Protein AF-A0A963WPX3-F1 (afdb_monomer)

Solvent-accessible surface area (backbone atoms only — not comparable to full-atom values): 9764 Å² total; per-residue (Å²): 139,83,89,70,69,103,32,54,37,60,44,40,44,48,36,46,51,46,30,72,71,49,98,55,76,39,68,54,70,52,48,35,47,52,42,72,65,17,43,72,34,52,50,46,25,18,74,68,30,30,32,36,39,38,42,19,30,32,50,28,65,77,60,53,86,79,37,77,90,47,35,30,79,60,50,66,62,60,50,62,68,37,70,61,42,45,73,45,42,45,45,26,69,64,40,43,52,40,49,50,51,51,43,73,72,29,67,62,26,16,27,34,42,40,32,68,65,61,90,61,68,75,78,81,80,75,91,68,96,64,66,58,57,80,65,76,65,76,85,89,75,83,83,92,64,88,74,96,75,84,88,85,67,57,16,80,46,37,65,55,49,52,56,50,64,73,75,108

Mean predicted aligned error: 2.57 Å

Radius of gyration: 16.94 Å; Cα contacts (8 Å, |Δi|>4): 263; chains: 1; bounding box: 40×32×52 Å

Secondary structure (DSSP, 8-state):
-----S-HHHHHHHHHHHHHH-S---EEEEEGGGHHHHHHHHHHHHHTT---EEEEE--SGGG-TT-TTTS-SSHHHHHHTSTT-EEE--SSHHHHHHHHHHHHH-TTS-EEEEE-SS-------S--SS-GGGGSS--SS--SS--S------TTHHHHHHHHHHH-

Structure (mmCIF, N/CA/C/O backbone):
data_AF-A0A963WPX3-F1
#
_entry.id   AF-A0A963WPX3-F1
#
loop_
_atom_site.group_PDB
_atom_site.id
_atom_site.type_symbol
_atom_site.label_atom_id
_atom_site.label_alt_id
_atom_site.label_comp_id
_atom_site.label_asym_id
_atom_site.label_entity_id
_atom_site.label_seq_id
_atom_site.pdbx_PDB_ins_code
_atom_site.Cartn_x
_atom_site.Cartn_y
_atom_site.Cartn_z
_atom_site.occupancy
_atom_site.B_iso_or_equiv
_atom_site.auth_seq_id
_atom_site.auth_comp_id
_atom_site.auth_asym_id
_atom_site.auth_atom_id
_atom_site.pdbx_PDB_model_num
ATOM 1 N N . TYR A 1 1 ? 3.725 13.626 -17.153 1.00 94.19 1 TYR A N 1
ATOM 2 C CA . TYR A 1 1 ? 2.846 12.439 -17.137 1.00 94.19 1 TYR A CA 1
ATOM 3 C C . TYR A 1 1 ? 3.274 11.509 -18.266 1.00 94.19 1 TYR A C 1
ATOM 5 O O . TYR A 1 1 ? 3.653 12.025 -19.311 1.00 94.19 1 TYR A O 1
ATOM 13 N N . ILE A 1 2 ? 3.278 10.188 -18.058 1.00 98.12 2 ILE A N 1
ATOM 14 C CA . ILE A 1 2 ? 3.738 9.194 -19.047 1.00 98.12 2 ILE A CA 1
ATOM 15 C C . ILE A 1 2 ? 2.636 8.150 -19.249 1.00 98.12 2 ILE A C 1
ATOM 17 O O . ILE A 1 2 ? 2.180 7.540 -18.287 1.00 98.12 2 ILE A O 1
ATOM 21 N N . HIS A 1 3 ? 2.240 7.913 -20.501 1.00 98.12 3 HIS A N 1
ATOM 22 C CA . HIS A 1 3 ? 1.348 6.811 -20.861 1.00 98.12 3 HIS A CA 1
ATOM 23 C C . HIS A 1 3 ? 2.174 5.555 -21.164 1.00 98.12 3 HIS A C 1
ATOM 25 O O . HIS A 1 3 ? 2.673 5.383 -22.274 1.00 98.12 3 HIS A O 1
ATOM 31 N N . TYR A 1 4 ? 2.320 4.667 -20.181 1.00 98.25 4 TYR A N 1
ATOM 32 C CA . TYR A 1 4 ? 3.093 3.428 -20.349 1.00 98.25 4 TYR A CA 1
ATOM 33 C C . TYR A 1 4 ? 2.387 2.382 -21.235 1.00 98.25 4 TYR A C 1
ATOM 35 O O . TYR A 1 4 ? 3.051 1.562 -21.881 1.00 98.25 4 TYR A O 1
ATOM 43 N N . GLY A 1 5 ? 1.052 2.443 -21.316 1.00 98.50 5 GLY A N 1
ATOM 44 C CA . GLY A 1 5 ? 0.212 1.387 -21.890 1.00 98.50 5 GLY A CA 1
ATOM 45 C C . GLY A 1 5 ? 0.088 0.184 -20.947 1.00 98.50 5 GLY A C 1
ATOM 46 O O . GLY A 1 5 ? 0.463 0.275 -19.781 1.00 98.50 5 GLY A O 1
ATOM 47 N N . VAL A 1 6 ? -0.408 -0.948 -21.457 1.00 98.56 6 VAL A N 1
ATOM 48 C CA . VAL A 1 6 ? -0.515 -2.221 -20.711 1.00 98.56 6 VAL A CA 1
ATOM 49 C C . VAL A 1 6 ? 0.868 -2.878 -20.625 1.00 98.56 6 VAL A C 1
ATOM 51 O O . VAL A 1 6 ? 1.217 -3.748 -21.424 1.00 98.56 6 VAL A O 1
ATOM 54 N N . ARG A 1 7 ? 1.732 -2.315 -19.773 1.00 98.75 7 ARG A N 1
ATOM 55 C CA . ARG A 1 7 ? 3.167 -2.637 -19.685 1.00 98.75 7 ARG A CA 1
ATOM 56 C C . ARG A 1 7 ? 3.694 -2.488 -18.258 1.00 98.75 7 ARG A C 1
ATOM 58 O O . ARG A 1 7 ? 4.699 -1.821 -18.042 1.00 98.75 7 ARG A O 1
ATOM 65 N N . GLU A 1 8 ? 3.044 -3.099 -17.279 1.00 98.88 8 GLU A N 1
ATOM 66 C CA . GLU A 1 8 ? 3.322 -2.959 -15.842 1.00 98.88 8 GLU A CA 1
ATOM 67 C C . GLU A 1 8 ? 4.796 -3.211 -15.505 1.00 98.88 8 GLU A C 1
ATOM 69 O O . GLU A 1 8 ? 5.426 -2.423 -14.797 1.00 98.88 8 GLU A O 1
ATOM 74 N N . HIS A 1 9 ? 5.372 -4.288 -16.050 1.00 98.81 9 HIS A N 1
ATOM 75 C CA . HIS A 1 9 ? 6.779 -4.626 -15.836 1.00 98.81 9 HIS A CA 1
ATOM 76 C C . HIS A 1 9 ? 7.719 -3.527 -16.348 1.00 98.81 9 HIS A C 1
ATOM 78 O O . HIS A 1 9 ? 8.630 -3.092 -15.639 1.00 98.81 9 HIS A O 1
ATOM 84 N N . GLY A 1 10 ? 7.467 -3.063 -17.578 1.00 98.69 10 GLY A N 1
ATOM 85 C CA . GLY A 1 10 ? 8.240 -2.012 -18.235 1.00 98.69 10 GLY A CA 1
ATOM 86 C C . GLY A 1 10 ? 8.050 -0.649 -17.574 1.00 98.69 10 GLY A C 1
ATOM 87 O O . GLY A 1 10 ? 9.018 0.087 -17.429 1.00 98.69 10 GLY A O 1
ATOM 88 N N . MET A 1 11 ? 6.839 -0.343 -17.104 1.00 98.88 11 MET A N 1
ATOM 89 C CA . MET A 1 11 ? 6.534 0.841 -16.304 1.00 98.88 11 MET A CA 1
ATOM 90 C C . MET A 1 11 ? 7.392 0.865 -15.041 1.00 98.88 11 MET A C 1
ATOM 92 O O . MET A 1 11 ? 8.118 1.828 -14.818 1.00 98.88 11 MET A O 1
ATOM 96 N N . ALA A 1 12 ? 7.352 -0.196 -14.232 1.00 98.88 12 ALA A N 1
ATOM 97 C CA . ALA A 1 12 ? 8.110 -0.257 -12.985 1.00 98.88 12 ALA A CA 1
ATOM 98 C C . ALA A 1 12 ? 9.631 -0.202 -13.219 1.00 98.88 12 ALA A C 1
ATOM 100 O O . ALA A 1 12 ? 10.341 0.519 -12.520 1.00 98.88 12 ALA A O 1
ATOM 101 N N . ALA A 1 13 ? 10.138 -0.892 -14.246 1.00 98.88 13 ALA A N 1
ATOM 102 C CA . ALA A 1 13 ? 11.552 -0.824 -14.616 1.00 98.88 13 ALA A CA 1
ATOM 103 C C . ALA A 1 13 ? 11.967 0.579 -15.104 1.00 98.88 13 ALA A C 1
ATOM 105 O O . ALA A 1 13 ? 13.026 1.077 -14.727 1.00 98.88 13 ALA A O 1
ATOM 106 N N . ALA A 1 14 ? 11.124 1.249 -15.895 1.00 98.88 14 ALA A N 1
ATOM 107 C CA . ALA A 1 14 ? 11.368 2.619 -16.334 1.00 98.88 14 ALA A CA 1
ATOM 108 C C . ALA A 1 14 ? 11.356 3.601 -15.156 1.00 98.88 14 ALA A C 1
ATOM 110 O O . ALA A 1 14 ? 12.230 4.460 -15.078 1.00 98.88 14 ALA A O 1
ATOM 111 N N . MET A 1 15 ? 10.428 3.446 -14.204 1.00 98.88 15 MET A N 1
ATOM 112 C CA . MET A 1 15 ? 10.407 4.253 -12.981 1.00 98.88 15 MET A CA 1
ATOM 113 C C . MET A 1 15 ? 11.682 4.079 -12.152 1.00 98.88 15 MET A C 1
ATOM 115 O O . MET A 1 15 ? 12.217 5.074 -11.675 1.00 98.88 15 MET A O 1
ATOM 119 N N . ASN A 1 16 ? 12.228 2.863 -12.050 1.00 98.88 16 ASN A N 1
ATOM 120 C CA . ASN A 1 16 ? 13.540 2.652 -11.430 1.00 98.88 16 ASN A CA 1
ATOM 121 C C . ASN A 1 16 ? 14.642 3.454 -12.131 1.00 98.88 16 ASN A C 1
ATOM 123 O O . ASN A 1 16 ? 15.436 4.113 -11.466 1.00 98.88 16 ASN A O 1
ATOM 127 N N . GLY A 1 17 ? 14.671 3.438 -13.466 1.00 98.81 17 GLY A N 1
ATOM 128 C CA . GLY A 1 17 ? 15.622 4.232 -14.246 1.00 98.81 17 GLY A CA 1
ATOM 129 C C . GLY A 1 17 ? 15.454 5.741 -14.041 1.00 98.81 17 GLY A C 1
ATOM 130 O O . GLY A 1 17 ? 16.444 6.452 -13.898 1.00 98.81 17 GLY A O 1
ATOM 131 N N . ILE A 1 18 ? 14.211 6.228 -13.969 1.00 98.75 18 ILE A N 1
ATOM 132 C CA . ILE A 1 18 ? 13.900 7.640 -13.696 1.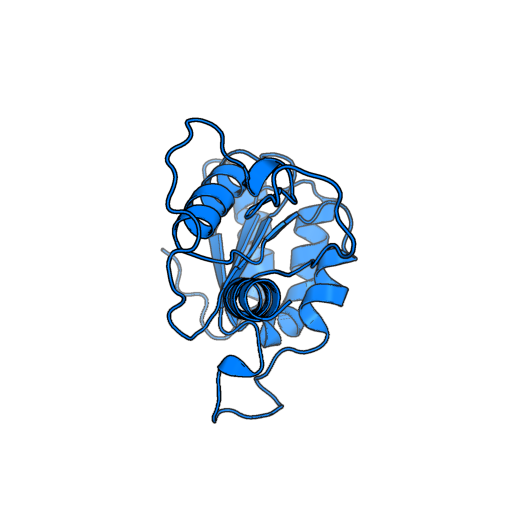00 98.75 18 ILE A CA 1
ATOM 133 C C . ILE A 1 18 ? 14.380 8.043 -12.295 1.00 98.75 18 ILE A C 1
ATOM 135 O O . ILE A 1 18 ? 14.979 9.106 -12.146 1.00 98.75 18 ILE A O 1
ATOM 139 N N . ALA A 1 19 ? 14.148 7.202 -11.282 1.00 98.62 19 ALA A N 1
ATOM 140 C CA . ALA A 1 19 ? 14.613 7.457 -9.920 1.00 98.62 19 ALA A CA 1
ATOM 141 C C . ALA A 1 19 ? 16.149 7.505 -9.849 1.00 98.62 19 ALA A C 1
ATOM 143 O O . ALA A 1 19 ? 16.702 8.469 -9.324 1.00 98.62 19 ALA A O 1
ATOM 144 N N . LEU A 1 20 ? 16.827 6.531 -10.472 1.00 98.56 20 LEU A N 1
ATOM 145 C CA . LEU A 1 20 ? 18.291 6.458 -10.539 1.00 98.56 20 LEU A CA 1
ATOM 146 C C . LEU A 1 20 ? 18.920 7.643 -11.276 1.00 98.56 20 LEU A C 1
ATOM 148 O O . LEU A 1 20 ? 19.982 8.120 -10.885 1.00 98.56 20 LEU A O 1
ATOM 152 N N . HIS A 1 21 ? 18.282 8.115 -12.347 1.00 98.44 21 HIS A N 1
ATOM 153 C CA . HIS A 1 21 ? 18.741 9.290 -13.083 1.00 98.44 21 HIS A CA 1
ATOM 154 C C . HIS A 1 21 ? 18.721 10.557 -12.209 1.00 98.44 21 HIS A C 1
ATOM 156 O O . HIS A 1 21 ? 19.546 11.453 -12.385 1.00 98.44 21 HIS A O 1
ATOM 162 N N . GLY A 1 22 ? 17.785 10.641 -11.262 1.00 95.56 22 GLY A N 1
ATOM 163 C CA . GLY A 1 22 ? 17.584 11.815 -10.426 1.00 95.56 22 GLY A CA 1
ATOM 164 C C . GLY A 1 22 ? 16.818 12.941 -11.131 1.00 95.56 22 GLY A C 1
ATOM 165 O O . GLY A 1 22 ? 16.564 12.921 -12.339 1.00 95.56 22 GLY A O 1
ATOM 166 N N . GLY A 1 23 ? 16.408 13.933 -10.336 1.00 96.38 23 GLY A N 1
ATOM 167 C CA . GLY A 1 23 ? 15.610 15.086 -10.777 1.00 96.38 23 GLY A CA 1
ATOM 168 C C . GLY A 1 23 ? 14.091 14.879 -10.727 1.00 96.38 23 GLY A C 1
ATOM 169 O O . GLY A 1 23 ? 13.351 15.858 -10.769 1.00 96.38 23 GLY A O 1
ATOM 170 N N . PHE A 1 24 ? 13.617 13.640 -10.570 1.00 98.00 24 PHE A N 1
ATOM 171 C CA . PHE A 1 24 ? 12.192 13.311 -10.492 1.00 98.00 24 PHE A CA 1
ATOM 172 C C . PHE A 1 24 ? 11.896 12.309 -9.372 1.00 98.00 24 PHE A C 1
ATOM 174 O O . PHE A 1 24 ? 12.740 11.490 -9.017 1.00 98.00 24 PHE A O 1
ATOM 181 N N . ILE A 1 25 ? 10.668 12.353 -8.849 1.00 98.44 25 ILE A N 1
ATOM 182 C CA . ILE A 1 25 ? 10.096 11.313 -7.985 1.00 98.44 25 ILE A CA 1
ATOM 183 C C . ILE A 1 25 ? 9.032 10.593 -8.820 1.00 98.44 25 ILE A C 1
ATOM 185 O O . ILE A 1 25 ? 7.943 11.144 -9.013 1.00 98.44 25 ILE A O 1
ATOM 189 N N . PRO A 1 26 ? 9.339 9.424 -9.404 1.00 98.62 26 PRO A N 1
ATOM 190 C CA . PRO A 1 26 ? 8.390 8.733 -10.256 1.00 98.62 26 PRO A CA 1
ATOM 191 C C . PRO A 1 26 ? 7.289 8.080 -9.419 1.00 98.62 26 PRO A C 1
ATOM 193 O O . PRO A 1 26 ? 7.558 7.385 -8.437 1.00 98.62 26 PRO A O 1
ATOM 196 N N . TYR A 1 27 ? 6.050 8.257 -9.873 1.00 98.69 27 TYR A N 1
ATOM 197 C CA . TYR A 1 27 ? 4.927 7.430 -9.460 1.00 98.69 27 TYR A CA 1
ATOM 198 C C . TYR A 1 27 ? 4.246 6.809 -10.680 1.00 98.69 27 TYR A C 1
ATOM 200 O O . TYR A 1 27 ? 4.246 7.385 -11.774 1.00 98.69 27 TYR A O 1
ATOM 208 N N . GLY A 1 28 ? 3.660 5.633 -10.490 1.00 98.50 28 GLY A N 1
ATOM 209 C CA . GLY A 1 28 ? 2.959 4.894 -11.534 1.00 98.50 28 GLY A CA 1
ATOM 210 C C . GLY A 1 28 ? 2.029 3.862 -10.924 1.00 98.50 28 GLY A C 1
ATOM 211 O O . GLY A 1 28 ? 2.273 3.383 -9.815 1.00 98.50 28 GLY A O 1
ATOM 212 N N . GLY A 1 29 ? 0.946 3.546 -11.627 1.00 96.75 29 GLY A N 1
ATOM 213 C CA . GLY A 1 29 ? -0.108 2.721 -11.063 1.00 96.75 29 GLY A CA 1
ATOM 214 C C . GLY A 1 29 ? -0.770 1.768 -12.039 1.00 96.75 29 GLY A C 1
ATOM 215 O O . GLY A 1 29 ? -0.778 1.991 -13.247 1.00 96.75 29 GLY A O 1
ATOM 216 N N . THR A 1 30 ? -1.305 0.696 -11.469 1.00 98.69 30 THR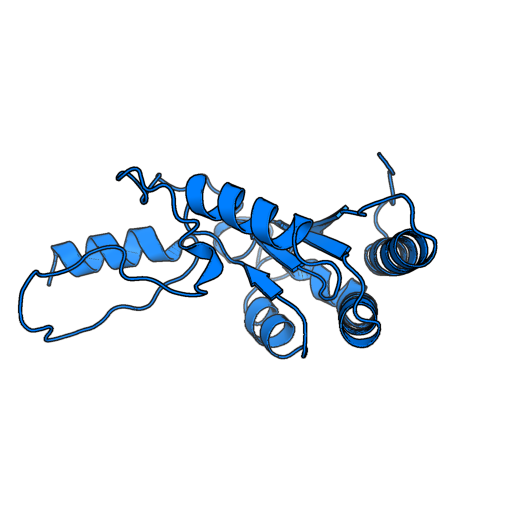 A N 1
ATOM 217 C CA . THR A 1 30 ? -2.104 -0.350 -12.119 1.00 98.69 30 THR A CA 1
ATOM 218 C C . THR A 1 30 ? -3.050 -0.952 -11.062 1.00 98.69 30 THR A C 1
ATOM 220 O O . THR A 1 30 ? -3.221 -0.379 -9.979 1.00 98.69 30 THR A O 1
ATOM 223 N N . PHE A 1 31 ? -3.710 -2.071 -11.348 1.00 98.81 31 PHE A N 1
ATOM 224 C CA . PHE A 1 31 ? -4.471 -2.812 -10.339 1.00 98.81 31 PHE A CA 1
ATOM 225 C C . PHE A 1 31 ? -3.526 -3.608 -9.437 1.00 98.81 31 PHE A C 1
ATOM 227 O O . PHE A 1 31 ? -2.512 -4.127 -9.902 1.00 98.81 31 PHE A O 1
ATOM 234 N N . LEU A 1 32 ? -3.864 -3.756 -8.156 1.00 98.81 32 LEU A N 1
ATOM 235 C CA . LEU A 1 32 ? -3.039 -4.489 -7.195 1.00 98.81 32 LEU A CA 1
ATOM 236 C C . LEU A 1 32 ? -2.793 -5.934 -7.639 1.00 98.81 32 LEU A C 1
ATOM 238 O O . LEU A 1 32 ? -1.687 -6.443 -7.463 1.00 98.81 32 LEU A O 1
ATOM 242 N N . VAL A 1 33 ? -3.779 -6.559 -8.282 1.00 98.81 33 VAL A N 1
ATOM 243 C CA . VAL A 1 33 ? -3.652 -7.907 -8.851 1.00 98.81 33 VAL A CA 1
ATOM 244 C C . VAL A 1 33 ? -2.558 -7.994 -9.931 1.00 98.81 33 VAL A C 1
ATOM 246 O O . VAL A 1 33 ? -1.850 -8.985 -10.057 1.00 98.81 33 VAL A O 1
ATOM 249 N N . PHE A 1 34 ? -2.327 -6.910 -10.679 1.00 98.75 34 PHE A N 1
ATOM 250 C CA . PHE A 1 34 ? -1.287 -6.845 -11.708 1.00 98.75 34 PHE A CA 1
ATOM 251 C C . PHE A 1 34 ? 0.086 -6.462 -11.150 1.00 98.75 34 PHE A C 1
ATOM 253 O O . PHE A 1 34 ? 1.059 -6.394 -11.906 1.00 98.75 34 PHE A O 1
ATOM 260 N N . SER A 1 35 ? 0.218 -6.284 -9.830 1.00 98.56 35 SER A N 1
ATOM 261 C CA . SER A 1 35 ? 1.535 -6.164 -9.196 1.00 98.56 35 SER A CA 1
ATOM 262 C C . SER A 1 35 ? 2.403 -7.398 -9.459 1.00 98.56 35 SER A C 1
ATOM 264 O O . SER A 1 35 ? 3.624 -7.283 -9.520 1.00 98.56 35 SER A O 1
ATOM 266 N N . ASP A 1 36 ? 1.798 -8.549 -9.746 1.00 98.62 36 ASP A N 1
ATOM 267 C CA . ASP A 1 36 ? 2.485 -9.782 -10.130 1.00 98.62 36 ASP A CA 1
ATOM 268 C C . ASP A 1 36 ? 3.268 -9.642 -11.438 1.00 98.62 36 ASP A C 1
ATOM 270 O O . ASP A 1 36 ? 4.363 -10.194 -11.562 1.00 98.62 36 ASP A O 1
ATOM 274 N N . TYR A 1 37 ? 2.791 -8.813 -12.371 1.00 98.81 37 TYR A N 1
ATOM 275 C CA . TYR A 1 37 ? 3.502 -8.528 -13.620 1.00 98.81 37 TYR A CA 1
ATOM 276 C C . TYR A 1 37 ? 4.774 -7.699 -13.384 1.00 98.81 37 TYR A C 1
ATOM 278 O O . TYR A 1 37 ? 5.742 -7.799 -14.142 1.00 98.81 37 TYR A O 1
ATOM 286 N N . CYS A 1 38 ? 4.811 -6.879 -12.332 1.00 98.50 38 CYS A N 1
ATOM 287 C CA . CYS A 1 38 ? 5.909 -5.946 -12.068 1.00 98.50 38 CYS A CA 1
ATOM 288 C C . CYS A 1 38 ? 6.655 -6.188 -10.749 1.00 98.50 38 CYS A C 1
ATOM 290 O O . CYS A 1 38 ? 7.585 -5.445 -10.430 1.00 98.50 38 CYS A O 1
ATOM 292 N N . ARG A 1 39 ? 6.331 -7.261 -10.021 1.00 98.50 39 ARG A N 1
ATOM 293 C CA . ARG A 1 39 ? 6.924 -7.610 -8.722 1.00 98.50 39 ARG A CA 1
ATOM 294 C C . ARG A 1 39 ? 8.458 -7.671 -8.740 1.00 98.50 39 ARG A C 1
ATOM 296 O O . ARG A 1 39 ? 9.065 -7.132 -7.812 1.00 98.50 39 ARG A O 1
ATOM 303 N N . PRO A 1 40 ? 9.127 -8.239 -9.767 1.00 98.62 40 PRO A N 1
ATOM 304 C CA . PRO A 1 40 ? 10.589 -8.217 -9.828 1.00 98.62 40 PRO A CA 1
ATOM 305 C C . PRO A 1 40 ? 11.161 -6.794 -9.904 1.00 98.62 40 PRO A C 1
ATOM 307 O O . PRO A 1 40 ? 12.171 -6.504 -9.268 1.00 98.62 40 PRO A O 1
ATOM 310 N N . SER A 1 41 ? 10.494 -5.890 -10.625 1.00 98.75 41 SER A N 1
ATOM 311 C CA . SER A 1 41 ? 10.903 -4.487 -10.744 1.00 98.75 41 SER A CA 1
ATOM 312 C C . SER A 1 41 ? 10.682 -3.715 -9.442 1.00 98.75 41 SER A C 1
ATOM 314 O O . SER A 1 41 ? 11.556 -2.943 -9.056 1.00 98.75 41 SER A O 1
ATOM 316 N N . ILE A 1 42 ? 9.580 -3.979 -8.726 1.00 98.88 42 ILE A N 1
ATOM 317 C CA . ILE A 1 42 ? 9.335 -3.446 -7.372 1.00 98.88 42 ILE A CA 1
ATOM 318 C C . ILE A 1 42 ? 10.441 -3.906 -6.413 1.00 98.88 42 ILE A C 1
ATOM 320 O O . ILE A 1 42 ? 11.013 -3.101 -5.677 1.00 98.88 42 ILE A O 1
ATOM 324 N N . ARG A 1 43 ? 10.800 -5.196 -6.457 1.00 98.88 43 ARG A N 1
ATOM 325 C CA . ARG A 1 43 ? 11.902 -5.747 -5.657 1.00 98.88 43 ARG A CA 1
ATOM 326 C C . ARG A 1 43 ? 13.231 -5.060 -5.971 1.00 98.88 43 ARG A C 1
ATOM 328 O O . ARG A 1 43 ? 14.008 -4.820 -5.052 1.00 98.88 43 ARG A O 1
ATOM 335 N N . LEU A 1 44 ? 13.500 -4.738 -7.238 1.00 98.88 44 LEU A N 1
ATOM 336 C CA . LEU A 1 44 ? 14.693 -3.977 -7.613 1.00 98.88 44 LEU A CA 1
ATOM 337 C C . LEU A 1 44 ? 14.665 -2.551 -7.058 1.00 98.88 44 LEU A C 1
ATOM 339 O O . LEU A 1 44 ? 15.701 -2.103 -6.581 1.00 98.88 44 LEU A O 1
ATOM 343 N N . SER A 1 45 ? 13.519 -1.860 -7.042 1.00 98.88 45 SER A N 1
ATOM 344 C CA . SER A 1 45 ? 13.416 -0.544 -6.385 1.00 98.88 45 SER A CA 1
ATOM 345 C C . SER A 1 45 ? 13.849 -0.622 -4.928 1.00 98.88 45 SER A C 1
ATOM 347 O O . SER A 1 45 ? 14.624 0.210 -4.470 1.00 98.88 45 SER A O 1
ATOM 349 N N . ALA A 1 46 ? 13.370 -1.648 -4.220 1.00 98.88 46 ALA A N 1
ATOM 350 C CA . ALA A 1 46 ? 13.638 -1.827 -2.801 1.00 98.88 46 ALA A CA 1
ATOM 351 C C . ALA A 1 46 ? 15.104 -2.189 -2.540 1.00 98.88 46 ALA A C 1
ATOM 353 O O . ALA A 1 46 ? 15.733 -1.608 -1.659 1.00 98.88 46 ALA A O 1
ATOM 354 N N . LEU A 1 47 ? 15.663 -3.089 -3.357 1.00 98.81 47 LEU A N 1
ATOM 355 C CA . LEU A 1 47 ? 17.068 -3.493 -3.297 1.00 98.81 47 LEU A CA 1
ATOM 356 C C . LEU A 1 47 ? 18.030 -2.338 -3.600 1.00 98.81 47 LEU A C 1
ATOM 358 O O . LEU A 1 47 ? 19.100 -2.268 -3.011 1.00 98.81 47 LEU A O 1
ATOM 362 N N . MET A 1 48 ? 17.669 -1.466 -4.540 1.00 98.81 48 MET A N 1
ATOM 363 C CA . MET A 1 48 ? 18.481 -0.312 -4.933 1.00 98.81 48 MET A CA 1
ATOM 364 C C . MET A 1 48 ? 18.221 0.922 -4.060 1.00 98.81 48 MET A C 1
ATOM 366 O O . MET A 1 48 ? 18.761 1.984 -4.364 1.00 98.81 48 MET A O 1
ATOM 370 N N . GLU A 1 49 ? 17.370 0.807 -3.033 1.00 98.81 49 GLU A N 1
ATOM 371 C CA . GLU A 1 49 ? 16.984 1.910 -2.144 1.00 98.81 49 GLU A CA 1
ATOM 372 C C . GLU A 1 49 ? 16.447 3.130 -2.912 1.00 98.81 49 GLU A C 1
ATOM 374 O O . GLU A 1 49 ? 16.749 4.278 -2.603 1.00 98.81 49 GLU A O 1
ATOM 379 N N . GLN A 1 50 ? 15.662 2.889 -3.966 1.00 98.69 50 GLN A N 1
ATOM 380 C CA . GLN A 1 50 ? 15.138 3.952 -4.821 1.00 98.69 50 GLN A CA 1
ATOM 381 C C . GLN A 1 50 ? 13.736 4.375 -4.393 1.00 98.69 50 GLN A C 1
ATOM 383 O O . GLN A 1 50 ? 12.824 3.549 -4.296 1.00 98.69 50 GLN A O 1
ATOM 388 N N . ARG A 1 51 ? 13.539 5.688 -4.238 1.00 98.69 51 ARG A N 1
ATOM 389 C CA . ARG A 1 51 ? 12.224 6.301 -4.016 1.00 98.69 51 ARG A CA 1
ATOM 390 C C . ARG A 1 51 ? 11.358 6.226 -5.278 1.00 98.69 51 ARG A C 1
ATOM 392 O O . ARG A 1 51 ? 11.343 7.145 -6.097 1.00 98.69 51 ARG A O 1
ATOM 399 N N . VAL A 1 52 ? 10.625 5.123 -5.408 1.00 98.81 52 VAL A N 1
ATOM 400 C CA . VAL A 1 52 ? 9.584 4.895 -6.422 1.00 98.81 52 VAL A CA 1
ATOM 401 C C . VAL A 1 52 ? 8.241 4.702 -5.725 1.00 98.81 52 VAL A C 1
ATOM 403 O O . VAL A 1 52 ? 8.155 3.942 -4.761 1.00 98.81 52 VAL A O 1
ATOM 406 N N . ILE A 1 53 ? 7.195 5.376 -6.211 1.00 98.94 53 ILE A N 1
ATOM 407 C CA . ILE A 1 53 ? 5.857 5.326 -5.607 1.00 98.94 53 ILE A CA 1
ATOM 408 C C . ILE A 1 53 ? 4.907 4.512 -6.497 1.00 98.94 53 ILE A C 1
ATOM 410 O O . ILE A 1 53 ? 4.557 4.905 -7.609 1.00 98.94 53 ILE A O 1
ATOM 414 N N . TYR A 1 54 ? 4.472 3.364 -5.996 1.00 98.94 54 TYR A N 1
ATOM 415 C CA . TYR A 1 54 ? 3.580 2.431 -6.67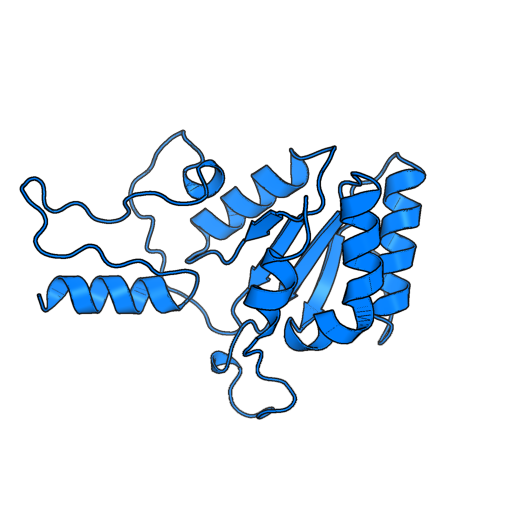2 1.00 98.94 54 TYR A CA 1
ATOM 416 C C . TYR A 1 54 ? 2.134 2.641 -6.220 1.00 98.94 54 TYR A C 1
ATOM 418 O O . TYR A 1 54 ? 1.800 2.400 -5.064 1.00 98.94 54 TYR A O 1
ATOM 426 N N . VAL A 1 55 ? 1.261 3.058 -7.136 1.00 98.88 55 VAL A N 1
ATOM 427 C CA . VAL A 1 55 ? -0.167 3.279 -6.862 1.00 98.88 55 VAL A CA 1
ATOM 428 C C . VAL A 1 55 ? -0.966 2.066 -7.340 1.00 98.88 55 VAL A C 1
ATOM 430 O O . VAL A 1 55 ? -1.222 1.909 -8.531 1.00 98.88 55 VAL A O 1
ATOM 433 N N . MET A 1 56 ? -1.347 1.186 -6.420 1.00 98.69 56 MET A N 1
ATOM 434 C CA . MET A 1 56 ? -1.998 -0.089 -6.720 1.00 98.69 56 MET A CA 1
ATOM 435 C C . MET A 1 56 ? -3.467 -0.036 -6.309 1.00 98.69 56 MET A C 1
ATOM 437 O O . MET A 1 56 ? -3.795 -0.143 -5.134 1.00 98.69 56 MET A O 1
ATOM 441 N N . THR A 1 57 ? -4.362 0.157 -7.271 1.00 98.69 57 THR A N 1
ATOM 442 C CA . THR A 1 57 ? -5.808 0.302 -7.002 1.00 98.69 57 THR A CA 1
ATOM 443 C C . THR A 1 57 ? -6.531 -1.045 -7.028 1.00 98.69 57 THR A C 1
ATOM 445 O O . THR A 1 57 ? -5.925 -2.049 -7.395 1.00 98.69 57 THR A O 1
ATOM 448 N N . HIS A 1 58 ? -7.827 -1.072 -6.706 1.00 98.69 58 HIS A N 1
ATOM 449 C CA . HIS A 1 58 ? -8.642 -2.296 -6.723 1.00 98.69 58 HIS A CA 1
ATOM 450 C C . HIS A 1 58 ? -8.038 -3.371 -5.806 1.00 98.69 58 HIS A C 1
ATOM 452 O O . HIS A 1 58 ? -7.691 -4.465 -6.236 1.00 98.69 58 HIS A O 1
ATOM 458 N N . ASP A 1 59 ? -7.847 -3.014 -4.536 1.00 98.50 59 ASP A N 1
ATOM 459 C CA . ASP A 1 59 ? -7.027 -3.749 -3.568 1.00 98.50 59 ASP A CA 1
ATOM 460 C C . ASP A 1 59 ? -7.594 -5.085 -3.054 1.00 98.50 59 ASP A C 1
ATOM 462 O O . ASP A 1 59 ? -6.921 -5.772 -2.284 1.00 98.50 59 ASP A O 1
ATOM 466 N N . SER A 1 60 ? -8.826 -5.446 -3.411 1.00 98.50 60 SER A N 1
ATOM 467 C CA . SER A 1 60 ? -9.546 -6.547 -2.767 1.00 98.50 60 SER A CA 1
ATOM 468 C C . SER A 1 60 ? -10.690 -7.099 -3.622 1.00 98.50 60 SER A C 1
ATOM 470 O O . SER A 1 60 ? -10.996 -6.605 -4.711 1.00 98.50 60 SER A O 1
ATOM 472 N N . ILE A 1 61 ? -11.395 -8.094 -3.074 1.00 98.19 61 ILE A N 1
ATOM 473 C CA . ILE A 1 61 ? -12.678 -8.589 -3.597 1.00 98.19 61 ILE A CA 1
ATOM 474 C C . ILE A 1 61 ? -13.749 -7.492 -3.740 1.00 98.19 61 ILE A C 1
ATOM 476 O O . ILE A 1 61 ? -14.701 -7.669 -4.497 1.00 98.19 61 ILE A O 1
ATOM 480 N N . GLY A 1 62 ? -13.579 -6.341 -3.072 1.00 96.81 62 GLY A N 1
ATOM 481 C CA . GLY A 1 62 ? -14.472 -5.185 -3.174 1.00 96.81 62 GLY A CA 1
ATOM 482 C C . GLY A 1 62 ? -14.577 -4.590 -4.582 1.00 96.81 62 GLY A C 1
ATOM 483 O O . GLY A 1 62 ? -15.472 -3.785 -4.836 1.00 96.81 62 GLY A O 1
ATOM 484 N N . LEU A 1 63 ? -13.716 -5.001 -5.523 1.00 95.50 63 LEU A N 1
ATOM 485 C CA . LEU A 1 63 ? -13.855 -4.587 -6.916 1.00 95.50 63 LEU A CA 1
ATOM 486 C C . LEU A 1 63 ? -15.141 -5.107 -7.577 1.00 95.50 63 LEU A C 1
ATOM 488 O O . LEU A 1 63 ? -15.655 -4.428 -8.460 1.00 95.50 63 LEU A O 1
ATOM 492 N N . GLY A 1 64 ? -15.665 -6.257 -7.137 1.00 96.25 64 GLY A N 1
ATOM 493 C CA . GLY A 1 64 ? -16.908 -6.833 -7.648 1.00 96.25 64 GLY A CA 1
ATOM 494 C C . GLY A 1 64 ?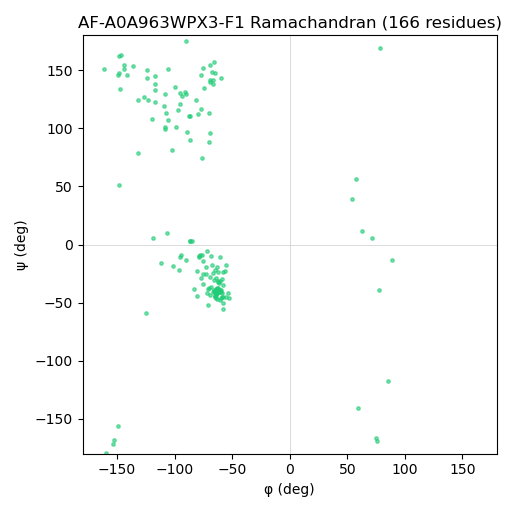 -16.734 -7.682 -8.909 1.00 96.25 64 GLY A C 1
ATOM 495 O O . GLY A 1 64 ? -16.097 -8.735 -8.884 1.00 96.25 64 GLY A O 1
ATOM 496 N N . GLU A 1 65 ? -17.366 -7.250 -9.993 1.00 95.19 65 GLU A N 1
ATOM 497 C CA . GLU A 1 65 ? -17.810 -8.084 -11.112 1.00 95.19 65 GLU A CA 1
ATOM 498 C C . GLU A 1 65 ? -16.695 -8.609 -12.029 1.00 95.19 65 GLU A C 1
ATOM 500 O O . GLU A 1 65 ? -16.907 -9.626 -12.689 1.00 95.19 65 GLU A O 1
ATOM 505 N N . ASP A 1 66 ? -15.499 -8.004 -12.035 1.00 95.31 66 ASP A N 1
ATOM 506 C CA . ASP A 1 66 ? -14.377 -8.491 -12.866 1.00 95.31 66 ASP A CA 1
ATOM 507 C C . ASP A 1 66 ? -13.823 -9.849 -12.386 1.00 95.31 66 ASP A C 1
ATOM 509 O O . ASP A 1 66 ? -13.032 -10.499 -13.079 1.00 95.31 66 ASP A O 1
ATOM 513 N N . GLY A 1 67 ? -14.265 -10.300 -11.207 1.00 97.25 67 GLY A N 1
ATOM 514 C CA . GLY A 1 67 ? -14.133 -11.679 -10.763 1.00 97.25 67 GLY A CA 1
ATOM 515 C C . GLY A 1 67 ? -12.728 -12.078 -10.295 1.00 97.25 67 GLY A C 1
ATOM 516 O O . GLY A 1 67 ? -11.847 -11.237 -10.104 1.00 97.25 67 GLY A O 1
ATOM 517 N N . PRO A 1 68 ? -12.496 -13.384 -10.083 1.00 97.50 68 PRO A N 1
ATOM 518 C CA . PRO A 1 68 ? -11.350 -13.883 -9.320 1.00 97.50 68 PRO A CA 1
ATOM 519 C C . PRO A 1 68 ? -9.993 -13.596 -9.970 1.00 97.50 68 PRO A C 1
ATOM 521 O O . PRO A 1 68 ? -8.987 -13.556 -9.276 1.00 97.50 68 PRO A O 1
ATOM 524 N N . THR A 1 69 ? -9.939 -13.366 -11.285 1.00 98.00 69 THR A N 1
ATOM 525 C CA . THR A 1 69 ? -8.684 -13.007 -11.967 1.00 98.00 69 THR A CA 1
ATOM 526 C C . THR A 1 69 ? -8.258 -11.565 -11.710 1.00 98.00 69 THR A C 1
ATOM 528 O O . THR A 1 69 ? -7.124 -11.214 -12.020 1.00 98.00 69 THR A O 1
ATOM 531 N N . HIS A 1 70 ? -9.155 -10.733 -11.176 1.00 98.50 70 HIS A N 1
ATOM 532 C CA . HIS A 1 70 ? -8.888 -9.331 -10.872 1.00 98.50 70 HIS A CA 1
ATOM 533 C C . HIS A 1 70 ? -8.865 -9.037 -9.374 1.00 98.50 70 HIS A C 1
ATOM 535 O O . HIS A 1 70 ? -8.389 -7.979 -8.981 1.00 98.50 70 HIS A O 1
ATOM 541 N N . GLN A 1 71 ? -9.391 -9.942 -8.547 1.00 98.56 71 GLN A N 1
ATOM 542 C CA . GLN A 1 71 ? -9.554 -9.752 -7.109 1.00 98.56 71 GLN A CA 1
ATOM 543 C C . GLN A 1 71 ? -8.276 -10.168 -6.367 1.00 98.56 71 GLN A C 1
ATOM 545 O O . GLN A 1 71 ? -7.982 -11.362 -6.296 1.00 98.56 71 GLN A O 1
ATOM 550 N N . PRO A 1 72 ? -7.511 -9.227 -5.784 1.00 98.56 72 PRO A N 1
ATOM 551 C CA . PRO A 1 72 ? -6.320 -9.574 -5.019 1.00 98.56 72 PRO A CA 1
ATOM 552 C C . PRO A 1 72 ? -6.680 -10.340 -3.742 1.00 98.56 72 PRO A C 1
ATOM 554 O O . PRO A 1 72 ? -7.606 -9.959 -3.023 1.00 98.56 72 PRO A O 1
ATOM 557 N N . VAL A 1 73 ? -5.899 -11.379 -3.428 1.00 98.69 73 VAL A N 1
ATOM 558 C CA . VAL A 1 73 ? -6.040 -12.167 -2.189 1.00 98.69 73 VAL A CA 1
ATOM 559 C C . VAL A 1 73 ? -4.720 -12.201 -1.408 1.00 98.69 73 VAL A C 1
ATOM 561 O O . VAL A 1 73 ? -4.627 -11.730 -0.279 1.00 98.69 73 VAL A O 1
ATOM 564 N N . GLU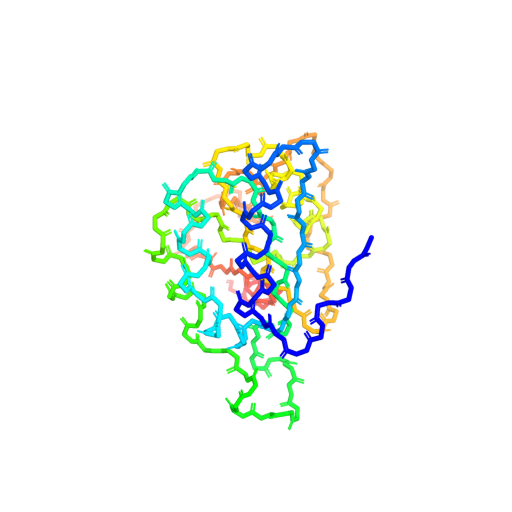 A 1 74 ? -3.660 -12.706 -2.029 1.00 98.62 74 GLU A N 1
ATOM 565 C CA . GLU A 1 74 ? -2.325 -12.932 -1.458 1.00 98.62 74 GLU A CA 1
ATOM 566 C C . GLU A 1 74 ? -1.335 -11.782 -1.697 1.00 98.62 74 GLU A C 1
ATOM 568 O O . GLU A 1 74 ? -0.233 -11.762 -1.140 1.00 98.62 74 GLU A O 1
ATOM 573 N N . HIS A 1 75 ? -1.709 -10.817 -2.533 1.00 98.81 75 HIS A N 1
ATOM 574 C CA . HIS A 1 75 ? -0.784 -9.839 -3.101 1.00 98.81 75 HIS A CA 1
ATOM 575 C C . HIS A 1 75 ? -0.166 -8.947 -2.017 1.00 98.81 75 HIS A C 1
ATOM 577 O O . HIS A 1 75 ? 1.048 -8.748 -1.992 1.00 98.81 75 HIS A O 1
ATOM 583 N N . LEU A 1 76 ? -0.965 -8.492 -1.043 1.00 98.69 76 LEU A N 1
ATOM 584 C CA . LEU A 1 76 ? -0.466 -7.734 0.111 1.00 98.69 76 LEU A CA 1
ATOM 585 C C . LEU A 1 76 ? 0.550 -8.526 0.937 1.00 98.69 76 LEU A C 1
ATOM 587 O O . LEU A 1 76 ? 1.552 -7.959 1.368 1.00 98.69 76 LEU A O 1
ATOM 591 N N . ALA A 1 77 ? 0.311 -9.822 1.159 1.00 98.69 77 ALA A N 1
ATOM 592 C CA . ALA A 1 77 ? 1.239 -10.672 1.900 1.00 98.69 77 ALA A CA 1
ATOM 593 C C . ALA A 1 77 ? 2.565 -10.818 1.141 1.00 98.69 77 ALA A C 1
ATOM 595 O O . ALA A 1 77 ? 3.632 -10.652 1.730 1.00 98.69 77 ALA A O 1
ATOM 596 N N . SER A 1 78 ? 2.505 -11.037 -0.178 1.00 98.50 78 SER A N 1
ATOM 597 C CA . SER A 1 78 ? 3.708 -11.114 -1.011 1.00 98.50 78 SER A CA 1
ATOM 598 C C . SER A 1 78 ? 4.485 -9.799 -1.050 1.00 98.50 78 SER A C 1
ATOM 600 O O . SER A 1 78 ? 5.714 -9.831 -1.045 1.00 98.50 78 SER A O 1
ATOM 602 N N . LEU A 1 79 ? 3.803 -8.656 -1.133 1.00 98.75 79 LEU A N 1
ATOM 603 C CA . LEU A 1 79 ? 4.448 -7.345 -1.217 1.00 98.75 79 LEU A CA 1
ATOM 604 C C . LEU A 1 79 ? 5.078 -6.951 0.123 1.00 98.75 79 LEU A C 1
ATOM 606 O O . LEU A 1 79 ? 6.222 -6.512 0.146 1.00 98.75 79 LEU A O 1
ATOM 610 N N . ARG A 1 80 ? 4.392 -7.195 1.247 1.00 98.75 80 ARG A N 1
AT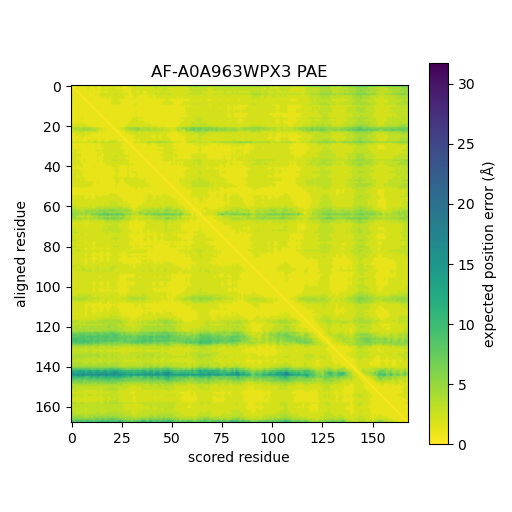OM 611 C CA . ARG A 1 80 ? 4.935 -6.960 2.600 1.00 98.75 80 ARG A CA 1
ATOM 612 C C . ARG A 1 80 ? 6.171 -7.807 2.912 1.00 98.75 80 ARG A C 1
ATOM 614 O O . ARG A 1 80 ? 6.960 -7.430 3.768 1.00 98.75 80 ARG A O 1
ATOM 621 N N . ALA A 1 81 ? 6.348 -8.936 2.227 1.00 98.69 81 ALA A N 1
ATOM 622 C CA . ALA A 1 81 ? 7.526 -9.784 2.377 1.00 98.69 81 ALA A CA 1
ATOM 623 C C . ALA A 1 81 ? 8.772 -9.254 1.637 1.00 98.69 81 ALA A C 1
ATOM 625 O O . ALA A 1 81 ? 9.858 -9.803 1.822 1.00 98.69 81 ALA A O 1
ATOM 626 N N . ILE A 1 82 ? 8.650 -8.218 0.794 1.00 98.88 82 ILE A N 1
ATOM 627 C CA . ILE A 1 82 ? 9.792 -7.596 0.114 1.00 98.88 82 ILE A CA 1
ATOM 628 C C . ILE A 1 82 ? 10.524 -6.689 1.118 1.00 98.88 82 ILE A C 1
ATOM 630 O O . ILE A 1 82 ? 9.945 -5.700 1.571 1.00 98.88 82 ILE A O 1
ATOM 634 N N . PRO A 1 83 ? 11.797 -6.969 1.459 1.00 98.81 83 PRO A N 1
ATOM 635 C CA . PRO A 1 83 ? 12.560 -6.103 2.354 1.00 98.81 83 PRO A CA 1
ATOM 636 C C . PRO A 1 83 ? 12.680 -4.688 1.784 1.00 98.81 83 PRO A C 1
ATOM 638 O O . PRO A 1 83 ? 12.846 -4.536 0.576 1.00 98.81 83 PRO A O 1
ATOM 641 N N . ASN A 1 84 ? 12.637 -3.674 2.653 1.00 98.75 84 ASN A N 1
ATOM 642 C CA . ASN A 1 84 ? 12.722 -2.249 2.298 1.00 98.75 84 ASN A CA 1
ATOM 643 C C . ASN A 1 84 ? 11.577 -1.710 1.407 1.00 98.75 84 ASN A C 1
ATOM 645 O O . ASN A 1 84 ? 11.668 -0.598 0.898 1.00 98.75 84 ASN A O 1
ATOM 649 N N . LEU A 1 85 ? 10.484 -2.456 1.215 1.00 98.88 85 LEU A N 1
ATOM 650 C CA . LEU A 1 85 ? 9.272 -1.926 0.587 1.00 98.88 85 LEU A CA 1
ATOM 651 C C . LEU A 1 85 ? 8.287 -1.455 1.660 1.00 98.88 85 LEU A C 1
ATOM 653 O O . LEU A 1 85 ? 7.821 -2.252 2.473 1.00 98.88 85 LEU A O 1
ATOM 657 N N . GLN A 1 86 ? 7.919 -0.175 1.631 1.00 98.81 86 GLN A N 1
ATOM 658 C CA . GLN A 1 86 ? 6.842 0.337 2.476 1.00 98.81 86 GLN A CA 1
ATOM 659 C C . GLN A 1 86 ? 5.495 0.018 1.821 1.00 98.81 86 GLN A C 1
ATOM 661 O O . GLN A 1 86 ? 5.271 0.377 0.667 1.00 98.81 86 GLN A O 1
ATOM 666 N N . VAL A 1 87 ? 4.599 -0.673 2.530 1.00 98.88 87 VAL A N 1
ATOM 667 C CA . VAL A 1 87 ? 3.282 -1.070 2.004 1.00 98.88 87 VAL A CA 1
ATOM 668 C C . VAL A 1 87 ? 2.179 -0.451 2.849 1.00 98.88 87 VAL A C 1
ATOM 670 O O . VAL A 1 87 ? 1.916 -0.894 3.967 1.00 98.88 87 VAL A O 1
ATOM 673 N N . PHE A 1 88 ? 1.501 0.534 2.275 1.00 98.88 88 PHE A N 1
ATOM 674 C CA . PHE A 1 88 ? 0.375 1.237 2.869 1.00 98.88 88 PHE A CA 1
ATOM 675 C C . PHE A 1 88 ? -0.935 0.693 2.312 1.00 98.88 88 PHE A C 1
ATOM 677 O O . PHE A 1 88 ? -1.078 0.506 1.104 1.00 98.88 88 PHE A O 1
ATOM 684 N N . ARG A 1 89 ? -1.906 0.467 3.194 1.00 98.81 89 ARG A N 1
ATOM 685 C CA . ARG A 1 89 ? -3.289 0.150 2.827 1.00 98.81 89 ARG A CA 1
ATOM 686 C C . ARG A 1 89 ? -4.218 1.049 3.652 1.00 98.81 89 ARG A C 1
ATOM 688 O O . ARG A 1 89 ? -4.686 0.602 4.702 1.00 98.81 89 ARG A O 1
ATOM 695 N N . PRO A 1 90 ? -4.370 2.321 3.245 1.00 98.69 90 PRO A N 1
ATOM 696 C CA . PRO A 1 90 ? -5.018 3.350 4.050 1.00 98.69 90 PRO A CA 1
ATOM 697 C C . PRO A 1 90 ? -6.520 3.103 4.197 1.00 98.69 90 PRO A C 1
ATOM 699 O O . PRO A 1 90 ? -7.184 2.679 3.250 1.00 98.69 90 PRO A O 1
ATOM 702 N N . ALA A 1 91 ? -7.047 3.373 5.387 1.00 98.62 91 ALA A N 1
ATOM 703 C CA . ALA A 1 91 ? -8.451 3.201 5.744 1.00 98.62 91 ALA A CA 1
ATOM 704 C C . ALA A 1 91 ? -9.369 4.298 5.193 1.00 98.62 91 ALA A C 1
ATOM 706 O O . ALA A 1 91 ? -10.550 4.054 4.956 1.00 98.62 91 ALA A O 1
ATOM 707 N N . ASP A 1 92 ? -8.839 5.507 5.003 1.00 98.38 92 ASP A N 1
ATOM 708 C CA . ASP A 1 92 ? -9.600 6.661 4.542 1.00 98.38 92 ASP A CA 1
ATOM 709 C C . ASP A 1 92 ? -8.731 7.695 3.802 1.00 98.38 92 ASP A C 1
ATOM 711 O O . ASP A 1 92 ? -7.559 7.464 3.485 1.00 98.38 92 ASP A O 1
ATOM 715 N N . ALA A 1 93 ? -9.322 8.854 3.497 1.00 97.75 93 ALA A N 1
ATOM 716 C CA . ALA A 1 93 ? -8.645 9.947 2.807 1.00 97.75 93 ALA A CA 1
ATOM 717 C C . ALA A 1 93 ? -7.499 10.577 3.622 1.00 97.75 93 ALA A C 1
ATOM 719 O O . ALA A 1 93 ? -6.530 11.042 3.021 1.00 97.75 93 ALA A O 1
ATOM 720 N N . VAL A 1 94 ? -7.587 10.584 4.958 1.00 98.00 94 VAL A N 1
ATOM 721 C CA . VAL A 1 94 ? -6.546 11.150 5.830 1.00 98.00 94 VAL A CA 1
ATOM 722 C C . VAL A 1 94 ? -5.325 10.242 5.805 1.00 98.00 94 VAL A C 1
ATOM 724 O O . VAL A 1 94 ? -4.242 10.703 5.457 1.00 98.00 94 VAL A O 1
ATOM 727 N N . GLU A 1 95 ? -5.505 8.941 6.049 1.00 98.56 95 GLU A N 1
ATOM 728 C CA . GLU A 1 95 ? -4.402 7.977 5.953 1.00 98.56 95 GLU A CA 1
ATOM 729 C C . GLU A 1 95 ? -3.817 7.915 4.539 1.00 98.56 95 GLU A C 1
ATOM 731 O O . GLU A 1 95 ? -2.617 7.716 4.363 1.00 98.56 95 GLU A O 1
ATOM 736 N N . THR A 1 96 ? -4.641 8.116 3.505 1.00 98.75 96 THR A N 1
ATOM 737 C CA . THR A 1 96 ? -4.153 8.176 2.121 1.00 98.75 96 THR A CA 1
ATOM 738 C C . THR A 1 96 ? -3.232 9.378 1.908 1.00 98.75 96 THR A C 1
ATOM 740 O O . THR A 1 96 ? -2.173 9.231 1.298 1.00 98.75 96 THR A O 1
ATOM 743 N N . ALA A 1 97 ? -3.605 10.561 2.407 1.00 98.38 97 ALA A N 1
ATOM 744 C CA . ALA A 1 97 ? -2.772 11.760 2.318 1.00 98.38 97 ALA A CA 1
ATOM 745 C C . ALA A 1 97 ? -1.470 11.605 3.122 1.00 98.38 97 ALA A C 1
ATOM 747 O O . ALA A 1 97 ? -0.388 11.896 2.612 1.00 98.38 97 ALA A O 1
ATOM 748 N N . GLU A 1 98 ? -1.570 11.073 4.338 1.00 98.50 98 GLU A N 1
ATOM 749 C CA . GLU A 1 98 ? -0.431 10.777 5.203 1.00 98.50 98 GLU A CA 1
ATOM 750 C C . GLU A 1 98 ? 0.525 9.739 4.572 1.00 98.50 98 GLU A C 1
ATOM 752 O O . GLU A 1 98 ? 1.742 9.917 4.612 1.00 98.50 98 GLU A O 1
ATOM 757 N N . ALA A 1 99 ? 0.004 8.690 3.923 1.00 98.81 99 ALA A N 1
ATOM 758 C CA . ALA A 1 99 ? 0.805 7.700 3.195 1.00 98.81 99 ALA A CA 1
ATOM 759 C C . ALA A 1 99 ? 1.555 8.312 2.001 1.00 98.81 99 ALA A C 1
ATOM 761 O O . ALA A 1 99 ? 2.707 7.959 1.740 1.00 98.81 99 ALA A O 1
ATOM 762 N N . TRP A 1 100 ? 0.929 9.249 1.281 1.00 98.81 100 TRP A N 1
ATOM 763 C CA . TRP A 1 100 ? 1.591 10.000 0.212 1.00 98.81 100 TRP A CA 1
ATOM 764 C C . TRP A 1 100 ? 2.726 10.878 0.735 1.00 98.81 100 TRP A C 1
ATOM 766 O O . TRP A 1 100 ? 3.793 10.914 0.121 1.00 98.81 100 TRP A O 1
ATOM 776 N N . GLU A 1 101 ? 2.521 11.560 1.863 1.00 98.62 101 GLU A N 1
ATOM 777 C CA . GLU A 1 101 ? 3.571 12.344 2.515 1.00 98.62 101 GLU A CA 1
ATOM 778 C C . GLU A 1 101 ? 4.779 11.460 2.854 1.00 98.62 101 GLU A C 1
ATOM 780 O O . GLU A 1 101 ? 5.902 11.768 2.446 1.00 98.62 101 GLU A O 1
ATOM 785 N N . ILE A 1 102 ? 4.549 10.315 3.505 1.00 98.75 102 ILE A N 1
ATOM 786 C CA . ILE A 1 102 ? 5.615 9.366 3.854 1.00 98.75 102 ILE A CA 1
ATOM 787 C C . ILE A 1 102 ? 6.349 8.884 2.596 1.00 98.75 102 ILE A C 1
ATOM 789 O O . ILE A 1 102 ? 7.583 8.872 2.562 1.00 98.75 102 ILE A O 1
ATOM 793 N N . ALA A 1 103 ? 5.613 8.537 1.537 1.00 98.75 103 ALA A N 1
ATOM 794 C CA . ALA A 1 103 ? 6.184 8.055 0.283 1.00 98.75 103 ALA A CA 1
ATOM 795 C C . ALA A 1 103 ? 7.083 9.100 -0.400 1.00 98.75 103 ALA A C 1
ATOM 797 O O . ALA A 1 103 ? 8.159 8.776 -0.909 1.00 98.75 103 ALA A O 1
ATOM 798 N N . VAL A 1 104 ? 6.674 10.371 -0.389 1.00 98.44 104 VAL A N 1
ATOM 799 C CA . VAL A 1 104 ? 7.468 11.478 -0.944 1.00 98.44 104 VAL A CA 1
ATOM 800 C C . VAL A 1 104 ? 8.705 11.753 -0.087 1.00 98.44 104 VAL A C 1
ATOM 802 O O . VAL A 1 104 ? 9.779 12.029 -0.630 1.00 98.44 104 VAL A O 1
ATOM 805 N N . LEU A 1 105 ? 8.594 11.637 1.235 1.00 98.19 105 LEU A N 1
ATOM 806 C CA . LEU A 1 105 ? 9.675 11.923 2.182 1.00 98.19 105 LEU A CA 1
ATOM 807 C C . LEU A 1 105 ? 10.624 10.739 2.445 1.00 98.19 105 LEU A C 1
ATOM 809 O O . LEU A 1 105 ? 11.564 10.894 3.220 1.00 98.19 105 LEU A O 1
ATOM 813 N N . SER A 1 106 ? 10.445 9.597 1.771 1.00 97.75 106 SER A N 1
ATOM 814 C CA . SER A 1 106 ? 11.273 8.389 1.930 1.00 97.75 106 SER A CA 1
ATOM 815 C C . SER A 1 106 ? 12.297 8.219 0.791 1.00 97.75 106 SER A C 1
ATOM 817 O O . SER A 1 106 ? 12.042 7.473 -0.152 1.00 97.75 106 SER A O 1
ATOM 819 N N . PRO A 1 107 ? 13.464 8.896 0.808 1.00 97.19 107 PRO A N 1
ATOM 820 C CA . PRO A 1 107 ? 14.410 8.872 -0.313 1.00 97.19 107 PRO A CA 1
ATOM 821 C C . PRO A 1 107 ? 15.069 7.506 -0.557 1.00 97.19 107 PRO A C 1
ATOM 823 O O . PRO A 1 107 ? 15.494 7.257 -1.681 1.00 97.19 107 PRO A O 1
ATOM 826 N N . SER A 1 108 ? 15.148 6.646 0.463 1.00 97.94 108 SER A N 1
ATOM 827 C CA . SER A 1 108 ? 15.873 5.365 0.442 1.00 97.94 108 SER A CA 1
ATOM 828 C C . SER A 1 108 ? 14.966 4.128 0.382 1.00 97.94 108 SER A C 1
ATOM 830 O O . SER A 1 108 ? 15.426 3.003 0.579 1.00 97.94 108 SER A O 1
ATOM 832 N N 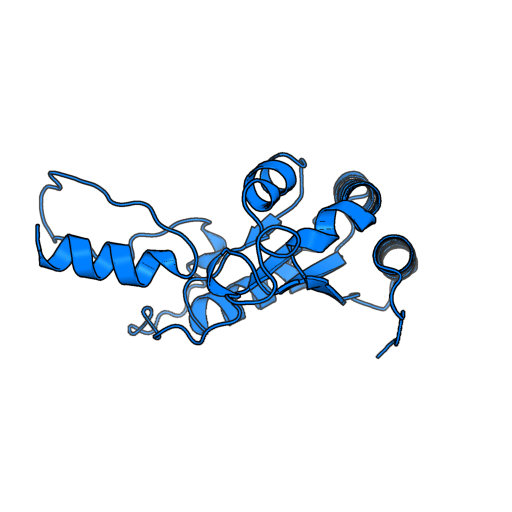. ALA A 1 109 ? 13.664 4.307 0.147 1.00 98.56 109 ALA A N 1
ATOM 833 C CA . ALA A 1 109 ? 12.715 3.202 0.113 1.00 98.56 109 ALA A CA 1
ATOM 834 C C . ALA A 1 109 ? 11.584 3.463 -0.892 1.00 98.56 109 ALA A C 1
ATOM 836 O O . ALA A 1 109 ? 10.994 4.548 -0.887 1.00 98.56 109 ALA A O 1
ATOM 837 N N . PRO A 1 110 ? 11.226 2.483 -1.737 1.00 98.88 110 PRO A N 1
ATOM 838 C CA . PRO A 1 110 ? 9.992 2.556 -2.495 1.00 98.88 110 PRO A CA 1
ATOM 839 C C . PRO A 1 110 ? 8.780 2.420 -1.574 1.00 98.88 110 PRO A C 1
ATOM 841 O O . PRO A 1 110 ? 8.823 1.782 -0.519 1.00 98.88 110 PRO A O 1
ATOM 844 N N . SER A 1 111 ? 7.669 2.983 -2.028 1.00 98.88 111 SER A N 1
ATOM 845 C CA . SER A 1 111 ? 6.383 2.910 -1.343 1.00 98.88 111 SER A CA 1
ATOM 846 C C . SER A 1 111 ? 5.327 2.329 -2.264 1.00 98.88 111 SER A C 1
ATOM 848 O O . SER A 1 111 ? 5.313 2.616 -3.458 1.00 98.88 111 SER A O 1
ATOM 850 N N . LEU A 1 112 ? 4.426 1.531 -1.707 1.00 98.81 112 LEU A N 1
ATOM 851 C CA . LEU A 1 112 ? 3.264 0.986 -2.385 1.00 98.81 112 LEU A CA 1
ATOM 852 C C . LEU A 1 112 ? 2.007 1.391 -1.631 1.00 98.81 112 LEU A C 1
ATOM 854 O O . LEU A 1 112 ? 1.879 1.107 -0.444 1.00 98.81 112 LEU A O 1
ATOM 858 N N . LEU A 1 113 ? 1.081 2.035 -2.332 1.00 98.88 113 LEU A N 1
ATOM 859 C CA . LEU A 1 113 ? -0.225 2.423 -1.819 1.00 98.88 113 LEU A CA 1
ATOM 860 C C . LEU A 1 113 ? -1.266 1.481 -2.429 1.00 98.88 113 LEU A C 1
ATOM 862 O O . LEU A 1 113 ? -1.550 1.571 -3.623 1.00 98.88 113 LEU A O 1
ATOM 866 N N . ALA A 1 114 ? -1.799 0.567 -1.621 1.00 98.81 114 ALA A N 1
ATOM 867 C CA . ALA A 1 114 ? -2.893 -0.328 -1.979 1.00 98.81 114 ALA A CA 1
ATOM 868 C C . ALA A 1 114 ? -4.234 0.364 -1.691 1.00 98.81 114 ALA A C 1
ATOM 870 O O . ALA A 1 114 ? -4.566 0.597 -0.532 1.00 98.81 114 ALA A O 1
ATOM 871 N N . LEU A 1 115 ? -4.976 0.724 -2.738 1.00 98.81 115 LEU A N 1
ATOM 872 C CA . LEU A 1 115 ? -6.144 1.603 -2.667 1.00 98.81 115 LEU A CA 1
ATOM 873 C C . LEU A 1 115 ? -7.420 0.876 -3.097 1.00 98.81 115 LEU A C 1
ATOM 875 O O . LEU A 1 115 ? -7.438 0.152 -4.097 1.00 98.81 115 LEU A O 1
ATOM 879 N N . SER A 1 116 ? -8.501 1.109 -2.359 1.00 98.44 116 SER A N 1
ATOM 880 C CA . SER A 1 116 ? -9.815 0.541 -2.648 1.00 98.44 116 SER A CA 1
ATOM 881 C C . SER A 1 116 ? -10.395 1.061 -3.966 1.00 98.44 116 SER A C 1
ATOM 883 O O . SER A 1 116 ? -10.044 2.137 -4.453 1.00 98.44 116 SER A O 1
ATOM 885 N N . ARG A 1 117 ? -11.317 0.291 -4.555 1.00 97.94 117 ARG A N 1
ATOM 886 C CA . ARG A 1 117 ? -12.163 0.769 -5.664 1.00 97.94 117 ARG A CA 1
ATOM 887 C C . ARG A 1 117 ? -13.336 1.591 -5.129 1.00 97.94 117 ARG A C 1
ATOM 889 O O . ARG A 1 117 ? -13.698 2.622 -5.688 1.00 97.94 117 ARG A O 1
ATOM 896 N N . GLN A 1 118 ? -13.956 1.086 -4.072 1.00 97.19 118 GLN A N 1
ATOM 897 C CA . GLN A 1 118 ? -15.106 1.674 -3.406 1.00 97.19 118 GLN A CA 1
ATOM 898 C C . GLN A 1 118 ? -14.704 2.885 -2.559 1.00 97.19 118 GLN A C 1
ATOM 900 O O . GLN A 1 118 ? -13.587 2.948 -2.040 1.00 97.19 118 GLN A O 1
ATOM 905 N N . GLY A 1 119 ? -15.640 3.822 -2.389 1.00 96.69 119 GLY A N 1
ATOM 906 C CA . GLY A 1 119 ? -15.497 4.895 -1.409 1.00 96.69 119 GLY A CA 1
ATOM 907 C C . GLY A 1 119 ? -15.524 4.337 0.013 1.00 96.69 119 GLY A C 1
ATOM 908 O O . GLY A 1 119 ? -16.292 3.419 0.301 1.00 96.69 119 GLY A O 1
ATOM 909 N N . LEU A 1 120 ? -14.690 4.901 0.883 1.00 97.94 120 LEU A N 1
ATOM 910 C CA . LEU A 1 120 ? -14.601 4.551 2.299 1.00 97.94 120 LEU A CA 1
ATOM 911 C C . LEU A 1 120 ? -14.979 5.767 3.153 1.00 97.94 120 LEU A C 1
ATOM 913 O O . LEU A 1 120 ? -14.692 6.900 2.747 1.00 97.94 120 LEU A O 1
ATOM 917 N N . PRO A 1 121 ? -15.637 5.573 4.308 1.00 97.38 121 PRO A N 1
ATOM 918 C CA . PRO A 1 121 ? -15.924 6.674 5.214 1.00 97.38 121 PRO A CA 1
ATOM 919 C C . PRO A 1 121 ? -14.634 7.214 5.834 1.00 97.38 121 PRO A C 1
ATOM 921 O O . PRO A 1 121 ? -13.695 6.466 6.099 1.00 97.38 121 PRO A O 1
ATOM 924 N N . THR A 1 122 ? -14.611 8.511 6.132 1.00 97.31 122 THR A N 1
ATOM 925 C CA . THR A 1 122 ? -13.538 9.095 6.940 1.00 97.31 122 THR A CA 1
ATOM 926 C C . THR A 1 122 ? -13.674 8.617 8.379 1.00 97.31 122 THR A C 1
ATOM 928 O O . THR A 1 122 ? -14.633 8.974 9.065 1.00 97.31 1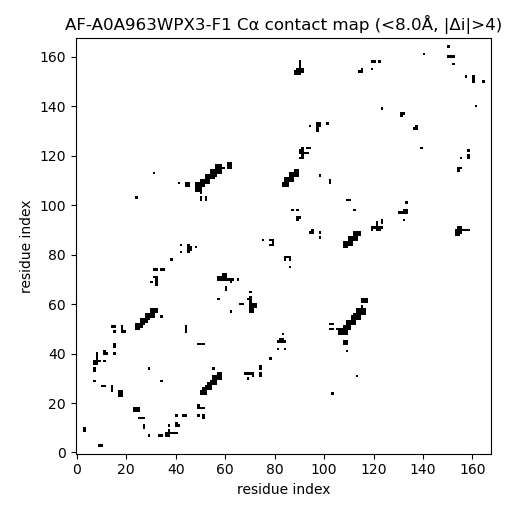22 THR A O 1
ATOM 931 N N . VAL A 1 123 ? -12.714 7.819 8.838 1.00 96.50 123 VAL A N 1
ATOM 932 C CA . VAL A 1 123 ? -12.659 7.302 10.211 1.00 96.50 123 VAL A CA 1
ATOM 933 C C . VAL A 1 123 ? -11.761 8.165 11.098 1.00 96.50 123 VAL A C 1
ATOM 935 O O . VAL A 1 123 ? -11.940 8.213 12.315 1.00 96.50 123 VAL A O 1
ATOM 938 N N . ARG A 1 124 ? -10.841 8.924 10.494 1.00 93.69 124 ARG A N 1
ATOM 939 C CA . ARG A 1 124 ? -10.006 9.928 11.150 1.00 93.69 124 ARG A CA 1
ATOM 940 C C . ARG A 1 124 ? -10.692 11.281 11.219 1.00 93.69 124 ARG A C 1
ATOM 942 O O . ARG A 1 124 ? -10.551 12.126 10.343 1.00 93.69 124 ARG A O 1
ATOM 949 N N . THR A 1 125 ? -11.433 11.482 12.305 1.00 92.00 125 THR A N 1
ATOM 950 C CA . THR A 1 125 ? -12.254 12.685 12.525 1.00 92.00 125 THR A CA 1
ATOM 951 C C . THR A 1 125 ? -11.622 13.710 13.467 1.00 92.00 125 THR A C 1
ATOM 953 O O . THR A 1 125 ? -12.012 14.876 13.444 1.00 92.00 125 THR A O 1
ATOM 956 N N . ALA A 1 126 ? -10.642 13.306 14.279 1.00 91.12 126 ALA A N 1
ATOM 957 C CA . ALA A 1 126 ? -9.911 14.203 15.167 1.00 91.12 126 ALA A CA 1
ATOM 958 C C . ALA A 1 126 ? -8.667 14.775 14.472 1.00 91.12 126 ALA A C 1
ATOM 960 O O . ALA A 1 126 ? -7.864 14.026 13.908 1.00 91.12 126 ALA A O 1
ATOM 961 N N . HIS A 1 127 ? -8.502 16.099 14.549 1.00 90.00 127 HIS A N 1
ATOM 962 C CA . HIS A 1 127 ? -7.289 16.775 14.086 1.00 90.00 127 HIS A CA 1
ATOM 963 C C . HIS A 1 127 ? -6.104 16.447 14.995 1.00 90.00 127 HIS A C 1
ATOM 965 O O . HIS A 1 127 ? -6.229 16.430 16.220 1.00 90.00 127 HIS A O 1
ATOM 971 N N . THR A 1 128 ? -4.949 16.242 14.378 1.00 93.94 128 THR A N 1
ATOM 972 C CA . THR A 1 128 ? -3.647 16.144 15.032 1.00 93.94 128 THR A CA 1
ATOM 973 C C . THR A 1 128 ? -2.594 16.671 14.064 1.00 93.94 128 THR A C 1
ATOM 975 O O . THR A 1 128 ? -2.728 16.493 12.855 1.00 93.94 128 THR A O 1
ATOM 978 N N . ASP A 1 129 ? -1.552 17.314 14.587 1.00 93.31 129 ASP A N 1
ATOM 979 C CA . ASP A 1 129 ? -0.419 17.774 13.772 1.00 93.31 129 ASP A CA 1
ATOM 980 C C . ASP A 1 129 ? 0.547 16.626 13.429 1.00 93.31 129 ASP A C 1
ATOM 982 O O . ASP A 1 129 ? 1.464 16.783 12.626 1.00 93.31 129 ASP A O 1
ATOM 986 N N . GLU A 1 130 ? 0.359 15.462 14.052 1.00 95.50 130 GLU A N 1
ATOM 987 C CA . GLU A 1 130 ? 1.167 14.275 13.814 1.00 95.50 130 GLU A CA 1
ATOM 988 C C . GLU A 1 130 ? 0.584 13.399 12.698 1.00 95.50 130 GLU A C 1
ATOM 990 O O . GLU A 1 130 ? -0.567 12.969 12.783 1.00 95.50 130 GLU A O 1
ATOM 995 N N . ASN A 1 131 ? 1.426 13.031 11.727 1.00 97.06 131 ASN A N 1
ATOM 996 C CA . ASN A 1 131 ? 1.141 11.965 10.768 1.00 97.06 131 ASN A CA 1
ATOM 997 C C . ASN A 1 131 ? 1.156 10.609 11.496 1.00 97.06 131 ASN A C 1
ATOM 999 O O . ASN A 1 131 ? 2.207 10.009 11.736 1.00 97.06 131 ASN A O 1
ATOM 1003 N N . LEU A 1 132 ? -0.023 10.132 11.888 1.00 97.38 132 LEU A N 1
ATOM 1004 C CA . LEU A 1 132 ? -0.144 8.898 12.666 1.00 97.38 132 LEU A CA 1
ATOM 1005 C C . LEU A 1 132 ? 0.070 7.645 11.807 1.00 97.38 132 LEU A C 1
ATOM 1007 O O . LEU A 1 132 ? 0.535 6.632 12.335 1.00 97.38 132 LEU A O 1
ATOM 1011 N N . THR A 1 133 ? -0.176 7.716 10.495 1.00 98.06 133 THR A N 1
ATOM 1012 C CA . THR A 1 133 ? 0.165 6.647 9.541 1.00 98.06 133 THR A CA 1
ATOM 1013 C C . THR A 1 133 ? 1.667 6.344 9.538 1.00 98.06 133 THR A C 1
ATOM 1015 O O . THR A 1 133 ? 2.056 5.187 9.367 1.00 98.06 133 THR A O 1
ATOM 1018 N N . ALA A 1 134 ? 2.528 7.329 9.822 1.00 97.69 134 ALA A N 1
ATOM 1019 C CA . ALA A 1 134 ? 3.982 7.146 9.880 1.00 97.69 134 ALA A CA 1
ATOM 1020 C C . ALA A 1 134 ? 4.434 6.179 10.987 1.00 97.69 134 ALA A C 1
ATOM 1022 O O . ALA A 1 134 ? 5.525 5.614 10.911 1.00 97.69 134 ALA A O 1
ATOM 1023 N N . ARG A 1 135 ? 3.585 5.928 11.993 1.00 97.38 135 ARG A N 1
ATOM 1024 C CA . ARG A 1 135 ? 3.832 4.920 13.037 1.00 97.38 135 ARG A CA 1
ATOM 1025 C C . ARG A 1 135 ? 3.605 3.482 12.548 1.00 97.38 135 ARG A C 1
ATOM 1027 O O . ARG A 1 135 ? 3.895 2.537 13.277 1.00 97.38 135 ARG A O 1
ATOM 1034 N N . GLY A 1 136 ? 3.048 3.297 11.350 1.00 96.88 136 GLY A N 1
ATOM 1035 C CA . GLY A 1 136 ? 2.679 2.003 10.768 1.00 96.88 136 GLY A CA 1
ATOM 1036 C C . GLY A 1 136 ? 1.378 1.420 11.327 1.00 96.88 136 GLY A C 1
ATOM 1037 O O . GLY A 1 136 ? 0.575 0.879 10.573 1.00 96.88 136 GLY A O 1
ATOM 1038 N N . ALA A 1 137 ? 1.139 1.563 12.630 1.00 97.56 137 ALA A N 1
ATOM 1039 C CA . ALA A 1 137 ? -0.135 1.273 13.279 1.00 97.56 137 ALA A CA 1
ATOM 1040 C C . ALA A 1 137 ? -0.344 2.217 14.470 1.00 97.56 137 ALA A C 1
ATOM 1042 O O . ALA A 1 137 ? 0.608 2.604 15.150 1.00 97.56 137 ALA A O 1
ATOM 1043 N N . TYR A 1 138 ? -1.596 2.573 14.746 1.00 97.00 138 TYR A N 1
ATOM 1044 C CA . TYR A 1 138 ? -1.960 3.442 15.862 1.00 97.00 138 TYR A CA 1
ATOM 1045 C C . TYR A 1 138 ? -3.348 3.074 16.405 1.00 97.00 138 TYR A C 1
ATOM 1047 O O . TYR A 1 138 ? -4.127 2.377 15.755 1.00 97.00 138 TYR A O 1
ATOM 1055 N N . VAL A 1 139 ? -3.657 3.526 17.622 1.00 95.50 139 VAL A N 1
ATOM 1056 C CA . VAL A 1 139 ? -4.973 3.319 18.239 1.00 95.50 139 VAL A CA 1
ATOM 1057 C C . VAL A 1 139 ? -5.950 4.338 17.662 1.00 95.50 139 VAL A C 1
ATOM 1059 O O . VAL A 1 139 ? -5.814 5.532 17.915 1.00 95.50 139 VAL A O 1
ATOM 1062 N N . LEU A 1 140 ? -6.926 3.866 16.888 1.00 95.75 140 LEU A N 1
ATOM 1063 C CA . LEU A 1 140 ? -7.971 4.714 16.308 1.00 95.75 140 LEU A CA 1
ATOM 1064 C C . LEU A 1 140 ? -9.125 4.980 17.289 1.00 95.75 140 LEU A C 1
ATOM 1066 O O . LEU A 1 140 ? -9.647 6.089 17.348 1.00 95.75 140 LEU A O 1
ATOM 1070 N N . ARG A 1 141 ? -9.503 3.968 18.077 1.00 93.81 141 ARG A N 1
ATOM 1071 C CA . ARG A 1 141 ? -10.524 4.051 19.128 1.00 93.81 141 ARG A CA 1
ATOM 1072 C C . ARG A 1 141 ? -9.973 3.428 20.402 1.00 93.81 141 ARG A C 1
ATOM 1074 O O . ARG A 1 141 ? -9.550 2.275 20.389 1.00 93.81 141 ARG A O 1
ATOM 1081 N N . ASP A 1 142 ? -9.986 4.193 21.488 1.00 91.38 142 ASP A N 1
ATOM 1082 C CA . ASP A 1 142 ? -9.588 3.724 22.814 1.00 91.38 142 ASP A CA 1
ATOM 1083 C C . ASP A 1 142 ? -10.820 3.514 23.709 1.00 91.38 142 ASP A C 1
ATOM 1085 O O . ASP A 1 142 ? -11.837 4.188 23.544 1.00 91.38 142 ASP A O 1
ATOM 1089 N N . THR A 1 143 ? -10.734 2.584 24.659 1.00 88.62 143 THR A N 1
ATOM 1090 C CA . THR A 1 143 ? -11.791 2.298 25.641 1.00 88.62 143 THR A CA 1
ATOM 1091 C C . THR A 1 143 ? -11.652 3.141 26.911 1.00 88.62 143 THR A C 1
ATOM 1093 O O . THR A 1 143 ? -12.574 3.184 27.720 1.00 88.62 143 THR A O 1
ATOM 1096 N N . GLY A 1 144 ? -10.506 3.808 27.111 1.00 84.75 144 GLY A N 1
ATOM 1097 C CA . GLY A 1 144 ? -10.222 4.606 28.312 1.00 84.75 144 GLY A CA 1
ATOM 1098 C C . GLY A 1 144 ? -9.984 3.775 29.583 1.00 84.75 144 GLY A C 1
ATOM 1099 O O . GLY A 1 144 ? -9.835 4.342 30.663 1.00 84.75 144 GLY A O 1
ATOM 1100 N N . GLY A 1 145 ? -9.934 2.443 29.463 1.00 89.12 145 GLY A N 1
ATOM 1101 C CA . GLY A 1 145 ? -9.749 1.495 30.561 1.00 89.12 145 GLY A CA 1
ATOM 1102 C C . GLY A 1 145 ? -9.014 0.227 30.117 1.00 89.12 145 GLY A C 1
ATOM 1103 O O . GLY A 1 145 ? -8.269 0.235 29.138 1.00 89.12 145 GLY A O 1
ATOM 1104 N N . ALA A 1 146 ? -9.207 -0.877 30.846 1.00 93.12 146 ALA A N 1
ATOM 1105 C CA . ALA A 1 146 ? -8.673 -2.176 30.437 1.00 93.12 146 ALA A CA 1
ATOM 1106 C C . ALA A 1 146 ? -9.324 -2.644 29.119 1.00 93.12 146 ALA A C 1
ATOM 1108 O O . ALA A 1 146 ? -10.480 -2.326 28.843 1.00 93.12 146 ALA A O 1
ATOM 1109 N N . ARG A 1 147 ? -8.566 -3.376 28.295 1.00 93.44 147 ARG A N 1
ATOM 1110 C CA . ARG A 1 147 ? -9.031 -3.918 27.010 1.00 93.44 147 ARG A CA 1
ATOM 1111 C C . ARG A 1 147 ? -9.174 -5.429 27.123 1.00 93.44 147 ARG A C 1
ATOM 1113 O O . ARG A 1 147 ? -8.171 -6.106 27.338 1.00 93.44 147 ARG A O 1
ATOM 1120 N N . ASP A 1 148 ? -10.384 -5.941 26.928 1.00 94.38 148 ASP A N 1
ATOM 1121 C CA . ASP A 1 148 ? -10.627 -7.387 26.852 1.00 94.38 148 ASP A CA 1
ATOM 1122 C C . ASP A 1 148 ? -10.168 -7.966 25.504 1.00 94.38 148 ASP A C 1
ATOM 1124 O O . ASP A 1 148 ? -9.675 -9.091 25.429 1.00 94.38 148 ASP A O 1
ATOM 1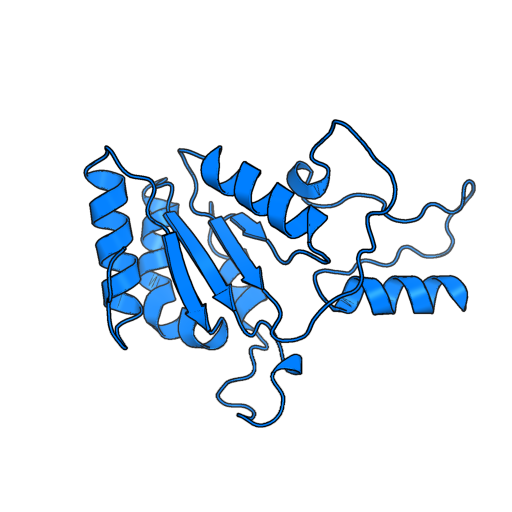128 N N . VAL A 1 149 ? -10.292 -7.175 24.430 1.00 95.25 149 VAL A N 1
ATOM 1129 C CA . VAL A 1 149 ? -9.908 -7.531 23.056 1.00 95.25 149 VAL A CA 1
ATOM 1130 C C . VAL A 1 149 ? -9.292 -6.317 22.352 1.00 95.25 149 VAL A C 1
ATOM 1132 O O . VAL A 1 149 ? -9.712 -5.182 22.569 1.00 95.25 149 VAL A O 1
ATOM 1135 N N . THR A 1 150 ? -8.319 -6.564 21.469 1.00 96.25 150 THR A N 1
ATOM 1136 C CA . THR A 1 150 ? -7.780 -5.563 20.534 1.00 96.25 150 THR A CA 1
ATOM 1137 C C . THR A 1 150 ? -8.053 -6.015 19.103 1.00 96.25 150 THR A C 1
ATOM 1139 O O . THR A 1 150 ? -7.616 -7.095 18.704 1.00 96.25 150 THR A O 1
ATOM 1142 N N . LEU A 1 151 ? -8.753 -5.189 18.323 1.00 97.62 151 LEU A N 1
ATOM 1143 C CA . LEU A 1 151 ? -9.026 -5.447 16.909 1.00 97.62 151 LEU A CA 1
ATOM 1144 C C . LEU A 1 151 ? -7.960 -4.779 16.035 1.00 97.62 151 LEU A C 1
ATOM 1146 O O . LEU A 1 151 ? -7.723 -3.578 16.150 1.00 97.62 151 LEU A O 1
ATOM 1150 N N . PHE A 1 152 ? -7.345 -5.554 15.142 1.00 98.06 152 PHE A N 1
ATOM 1151 C CA . PHE A 1 152 ? -6.426 -5.050 14.122 1.00 98.06 152 PHE A CA 1
ATOM 1152 C C . PHE A 1 152 ? -7.093 -5.134 12.753 1.00 98.06 152 PHE A C 1
ATOM 1154 O O . PHE A 1 152 ? -7.594 -6.189 12.366 1.00 98.06 152 PHE A O 1
ATOM 1161 N N . ALA A 1 153 ? -7.073 -4.031 12.013 1.00 98.56 153 ALA A N 1
ATOM 1162 C CA . ALA A 1 153 ? -7.621 -3.940 10.668 1.00 98.56 153 ALA A CA 1
ATOM 1163 C C . ALA A 1 153 ? -6.789 -2.973 9.818 1.00 98.56 153 ALA A C 1
ATOM 1165 O O . ALA A 1 153 ? -6.000 -2.190 10.340 1.00 98.56 153 ALA A O 1
ATOM 1166 N N . THR A 1 154 ? -6.953 -3.051 8.500 1.00 98.75 154 THR A N 1
ATOM 1167 C CA . THR A 1 154 ? -6.278 -2.183 7.523 1.00 98.75 154 THR A CA 1
ATOM 1168 C C . THR A 1 154 ? -7.231 -1.889 6.377 1.00 98.75 154 THR A C 1
ATOM 1170 O O . THR A 1 154 ? -8.034 -2.761 6.043 1.00 98.75 154 THR A O 1
ATOM 1173 N N . GLY A 1 155 ? -7.093 -0.741 5.721 1.00 98.62 155 GLY A N 1
ATOM 1174 C CA . GLY A 1 155 ? -7.897 -0.416 4.548 1.00 98.62 155 GLY A CA 1
ATOM 1175 C C . GLY A 1 155 ? -9.396 -0.408 4.834 1.00 98.62 155 GLY A C 1
ATOM 1176 O O . GLY A 1 155 ? -9.846 -0.009 5.909 1.00 98.62 155 GLY A O 1
ATOM 1177 N N . SER A 1 156 ? -10.162 -0.928 3.879 1.00 98.44 156 SER A N 1
ATOM 1178 C CA . SER A 1 156 ? -11.621 -1.032 3.943 1.00 98.44 156 SER A CA 1
ATOM 1179 C C . SER A 1 156 ? -12.163 -1.782 5.161 1.00 98.44 156 SER A C 1
ATOM 1181 O O . SER A 1 156 ? -13.299 -1.551 5.568 1.00 98.44 156 SER A O 1
ATOM 1183 N N . GLU A 1 157 ? -11.368 -2.650 5.787 1.00 98.69 157 GLU A N 1
ATOM 1184 C CA . GLU A 1 157 ? -11.822 -3.435 6.936 1.00 98.69 157 GLU A CA 1
ATOM 1185 C C . GLU A 1 157 ? -11.835 -2.634 8.248 1.00 98.69 157 GLU A C 1
ATOM 1187 O O . GLU A 1 157 ? -12.407 -3.099 9.234 1.00 98.69 157 GLU A O 1
ATOM 1192 N N . VAL A 1 158 ? -11.255 -1.428 8.286 1.00 98.56 158 VAL A N 1
ATOM 1193 C CA . VAL A 1 158 ? -11.262 -0.585 9.495 1.00 98.56 158 VAL A CA 1
ATOM 1194 C C . VAL A 1 158 ? -12.677 -0.131 9.857 1.00 98.56 158 VAL A C 1
ATOM 1196 O O . VAL A 1 158 ? -13.046 -0.182 11.029 1.00 98.56 158 VAL A O 1
ATOM 1199 N N . GLU A 1 159 ? -13.510 0.222 8.874 1.00 97.50 159 GLU A N 1
ATOM 1200 C CA . GLU A 1 159 ? -14.924 0.541 9.120 1.00 97.50 159 GLU A CA 1
ATOM 1201 C C . GLU A 1 159 ? -15.657 -0.647 9.765 1.00 97.50 159 GLU A C 1
ATOM 1203 O O . GLU A 1 159 ? -16.435 -0.480 10.707 1.00 97.50 159 GLU A O 1
ATOM 1208 N N . LEU A 1 160 ? -15.390 -1.863 9.283 1.00 98.06 160 LEU A N 1
ATOM 1209 C CA . LEU A 1 160 ? -15.997 -3.074 9.824 1.00 98.06 160 LEU A CA 1
ATOM 1210 C C . LEU A 1 160 ? -15.518 -3.356 11.254 1.00 98.06 160 LEU A C 1
ATOM 1212 O O . LEU A 1 160 ? -16.329 -3.719 12.104 1.00 98.06 160 LEU A O 1
ATOM 1216 N N . ALA A 1 161 ? -14.229 -3.151 11.535 1.00 98.38 161 ALA A N 1
ATOM 1217 C CA . ALA A 1 161 ? -13.675 -3.306 12.876 1.00 98.38 161 ALA A CA 1
ATOM 1218 C C . ALA A 1 161 ? -14.286 -2.311 13.875 1.00 98.38 161 ALA A C 1
ATOM 1220 O O . ALA A 1 161 ? -14.576 -2.695 15.006 1.00 98.38 161 ALA A O 1
ATOM 1221 N N . LEU A 1 162 ? -14.548 -1.066 13.460 1.00 97.31 162 LEU A N 1
ATOM 1222 C CA . LEU A 1 162 ? -15.241 -0.078 14.294 1.00 97.31 162 LEU A CA 1
ATOM 1223 C C . LEU A 1 162 ? -16.682 -0.503 14.600 1.00 97.31 162 LEU A C 1
ATOM 1225 O O . LEU A 1 162 ? -17.079 -0.495 15.761 1.00 97.31 162 LEU A O 1
ATOM 1229 N N . LYS A 1 163 ? -17.431 -0.967 13.590 1.00 97.62 163 LYS A N 1
ATOM 1230 C CA . LYS A 1 163 ? -18.791 -1.501 13.789 1.00 97.62 163 LYS A CA 1
ATOM 1231 C C . LYS A 1 163 ? -18.802 -2.711 14.723 1.00 97.62 163 LYS A C 1
ATOM 1233 O O . LYS A 1 163 ? -19.690 -2.833 15.559 1.00 97.62 163 LYS A O 1
ATOM 1238 N N . ALA A 1 164 ? -17.817 -3.601 14.600 1.00 97.50 164 ALA A N 1
ATOM 1239 C CA . ALA A 1 164 ? -17.672 -4.735 15.507 1.00 97.50 164 ALA A CA 1
ATOM 1240 C C . ALA A 1 164 ? -17.376 -4.272 16.941 1.00 97.50 164 ALA A C 1
ATOM 1242 O O . ALA A 1 164 ? -17.987 -4.774 17.876 1.00 97.50 164 ALA A O 1
ATOM 1243 N N . ALA A 1 165 ? -16.505 -3.276 17.115 1.00 95.50 165 ALA A N 1
ATOM 1244 C CA . ALA A 1 165 ? -16.214 -2.683 18.416 1.00 95.50 165 ALA A CA 1
ATOM 1245 C C . ALA A 1 165 ? -17.395 -1.904 19.024 1.00 95.50 165 ALA A C 1
ATOM 1247 O O . ALA A 1 165 ? -17.344 -1.561 20.198 1.00 95.50 165 ALA A O 1
ATOM 1248 N N . ASP A 1 166 ? -18.413 -1.516 18.252 1.00 94.38 166 ASP A N 1
ATOM 1249 C CA . ASP A 1 166 ? -19.658 -0.943 18.794 1.00 94.38 166 ASP A CA 1
ATOM 1250 C C . ASP A 1 166 ? -20.613 -2.029 19.316 1.00 94.38 166 ASP A C 1
ATOM 1252 O O . ASP A 1 166 ? -21.485 -1.744 20.134 1.00 94.38 166 ASP A O 1
ATOM 1256 N N . ALA A 1 167 ? -20.461 -3.264 18.832 1.00 95.38 167 ALA A N 1
ATOM 1257 C CA . ALA A 1 167 ? -21.295 -4.405 19.198 1.00 95.38 167 ALA A CA 1
ATOM 1258 C C . ALA A 1 167 ? -20.710 -5.270 20.333 1.00 95.38 167 ALA A C 1
ATOM 1260 O O . ALA A 1 167 ? -21.416 -6.152 20.828 1.00 95.38 167 ALA A O 1
ATOM 1261 N N . LEU A 1 168 ? -19.443 -5.048 20.702 1.00 90.19 168 LEU A N 1
ATOM 1262 C CA . LEU A 1 168 ? -18.722 -5.704 21.802 1.00 90.19 168 LEU A CA 1
ATOM 1263 C C . LEU A 1 168 ? -18.730 -4.820 23.052 1.00 90.19 168 LEU A C 1
ATOM 1265 O O . LEU A 1 168 ? -18.911 -5.392 24.148 1.00 90.19 168 LEU A O 1
#

Foldseek 3Di:
DDDPDPQQQVLLQVQLVVQVVDPDQEEDEDALLCCVVNVVSLLVCQVQLGLYEYEHEQQACLVPDVDDSRGDDCSQVVQVPRHQEAEAQAAAPLLVVLQVVCSVVRGRGYYYYYYYPDHHDPLPPDDDPDSPVVVVDDDSDDPVDDDPDDDDDGYNCVVVVVVVVVVD

Sequence (168 aa):
YIHYGVREHGMAAAMNGIALHGGFIPYGGTFLVFSDYCRPSIRLSALMEQRVIYVMTHDSIGLGEDGPTHQPVEHLASLRAIPNLQVFRPADAVETAEAWEIAVLSPSAPSLLALSRQGLPTVRTAHTDENLTARGAYVLRDTGGARDVTLFATGSEVELALKAADAL

pLDDT: mean 97.52, std 2.26, range [84.75, 98.94]

Nearest PDB structures (foldseek):
  8r3o-assembly1_A  TM=9.534E-01  e=1.105E-16  Haemophilus influenzae
  5vrb-assembly4_D  TM=9.518E-01  e=2.719E-16  Neisseria gonorrhoeae NCCP11945
  3kom-assembly1_B  TM=9.506E-01  e=3.298E-16  Francisella tularensis subsp. tularensis SCHU S4
  5vrb-assembly2_B  TM=9.404E-01  e=6.275E-16  Neisseria gonorrhoeae NCCP11945
  8r3s-assembly3_F  TM=8.914E-01  e=1.467E-14  Staphylococcus aureus